Protein AF-E2BJX1-F1 (afdb_monomer)

Structure (mmCIF, N/CA/C/O backbone):
data_AF-E2BJX1-F1
#
_entry.id   AF-E2BJX1-F1
#
loop_
_atom_site.group_PDB
_atom_site.id
_atom_site.type_symbol
_atom_site.label_atom_id
_atom_site.label_alt_id
_atom_site.label_comp_id
_atom_site.label_asym_id
_atom_site.label_entity_id
_atom_site.label_seq_id
_atom_site.pdbx_PDB_ins_code
_atom_site.Cartn_x
_atom_site.Cartn_y
_atom_site.Cartn_z
_atom_site.occupancy
_atom_site.B_iso_or_equiv
_atom_site.auth_seq_id
_atom_site.auth_comp_id
_atom_site.auth_asym_id
_atom_site.auth_atom_id
_atom_site.pdbx_PDB_model_num
ATOM 1 N N . MET A 1 1 ? -9.475 -11.760 9.491 1.00 30.48 1 MET A N 1
ATOM 2 C CA . MET A 1 1 ? -10.192 -10.900 8.525 1.00 30.48 1 MET A CA 1
ATOM 3 C C . MET A 1 1 ? -9.251 -9.751 8.186 1.00 30.48 1 MET A C 1
ATOM 5 O O . MET A 1 1 ? -9.147 -8.808 8.954 1.00 30.48 1 MET A O 1
ATOM 9 N N . TYR A 1 2 ? -8.413 -9.927 7.164 1.00 29.08 2 TYR A N 1
ATOM 10 C CA . TYR A 1 2 ? -7.232 -9.090 6.932 1.00 29.08 2 TYR A CA 1
ATOM 11 C C . TYR A 1 2 ? -7.648 -7.762 6.291 1.00 29.08 2 TYR A C 1
ATOM 13 O O . TYR A 1 2 ? -7.973 -7.726 5.107 1.00 29.08 2 TYR A O 1
ATOM 21 N N . LYS A 1 3 ? -7.688 -6.685 7.082 1.00 33.25 3 LYS A N 1
ATOM 22 C CA . LYS A 1 3 ? -7.792 -5.319 6.559 1.00 33.25 3 LYS A CA 1
ATOM 23 C C . LYS A 1 3 ? -6.400 -4.947 6.071 1.00 33.25 3 LYS A C 1
ATOM 25 O O . LYS A 1 3 ? -5.467 -4.902 6.869 1.00 33.25 3 LYS A O 1
ATOM 30 N N . SER A 1 4 ? -6.239 -4.768 4.771 1.00 48.03 4 SER A N 1
ATOM 31 C CA . SER A 1 4 ? -4.939 -4.476 4.183 1.00 48.03 4 SER A CA 1
ATOM 32 C C . SER A 1 4 ? -5.074 -3.436 3.090 1.00 48.03 4 SER A C 1
ATOM 34 O O . SER A 1 4 ? -6.082 -3.416 2.399 1.00 48.03 4 SER A O 1
ATOM 36 N N . ILE A 1 5 ? -4.075 -2.576 2.946 1.00 58.03 5 ILE A N 1
ATOM 37 C CA . ILE A 1 5 ? -4.040 -1.572 1.880 1.00 58.03 5 ILE A CA 1
ATOM 38 C C . ILE A 1 5 ? -3.261 -2.172 0.712 1.00 58.03 5 ILE A C 1
ATOM 40 O O . ILE A 1 5 ? -2.160 -2.691 0.916 1.00 58.03 5 ILE A O 1
ATOM 44 N N . PHE A 1 6 ? -3.844 -2.129 -0.487 1.00 62.94 6 PHE A N 1
ATOM 45 C CA . PHE A 1 6 ? -3.186 -2.578 -1.715 1.00 62.94 6 PHE A CA 1
ATOM 46 C C . PHE A 1 6 ? -2.646 -1.385 -2.503 1.00 62.94 6 PHE A C 1
ATOM 48 O O . PHE A 1 6 ? -3.428 -0.563 -2.969 1.00 62.94 6 PHE A O 1
ATOM 55 N N . ALA A 1 7 ? -1.334 -1.328 -2.713 1.00 58.94 7 ALA A N 1
ATOM 56 C CA . ALA A 1 7 ? -0.739 -0.455 -3.726 1.00 58.94 7 ALA A CA 1
ATOM 57 C C . ALA A 1 7 ? -0.541 -1.258 -5.018 1.00 58.94 7 ALA A C 1
ATOM 59 O O . ALA A 1 7 ? 0.067 -2.333 -4.976 1.00 58.94 7 ALA A O 1
ATOM 60 N N . LYS A 1 8 ? -1.082 -0.770 -6.139 1.00 59.72 8 LYS A N 1
ATOM 61 C CA . LYS A 1 8 ? 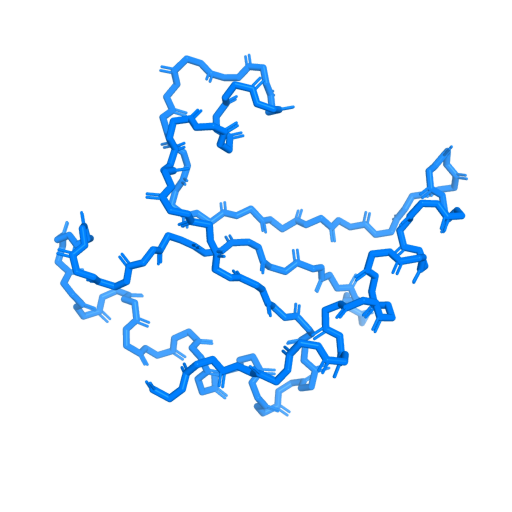-1.018 -1.406 -7.466 1.00 59.72 8 LYS A CA 1
ATOM 62 C C . LYS A 1 8 ? -0.268 -0.521 -8.454 1.00 59.72 8 LYS A C 1
ATOM 64 O O . LYS A 1 8 ? -0.381 0.698 -8.406 1.00 59.72 8 LYS A O 1
ATOM 69 N N . GLU A 1 9 ? 0.452 -1.127 -9.387 1.00 62.91 9 GLU A N 1
ATOM 70 C CA . GLU A 1 9 ? 0.978 -0.404 -10.548 1.00 62.91 9 GLU A CA 1
ATOM 71 C C . GLU A 1 9 ? -0.147 -0.074 -11.543 1.00 62.91 9 GLU A C 1
ATOM 73 O O . GLU A 1 9 ? -1.164 -0.776 -11.619 1.00 62.91 9 GLU A O 1
ATOM 78 N N . LYS A 1 10 ? 0.016 1.013 -12.304 1.00 63.00 10 LYS A N 1
ATOM 79 C CA . LYS A 1 10 ? -0.903 1.367 -13.388 1.00 63.00 10 LYS A CA 1
ATOM 80 C C . LYS A 1 10 ? -0.984 0.210 -14.392 1.00 63.00 10 LYS A C 1
ATOM 82 O O . LYS A 1 10 ? 0.027 -0.322 -14.838 1.00 63.00 10 LYS A O 1
ATOM 87 N N . GLN A 1 11 ? -2.204 -0.161 -14.779 1.00 58.19 11 GLN A N 1
ATOM 88 C CA . GLN A 1 11 ? -2.475 -1.354 -15.596 1.00 58.19 11 GLN A CA 1
ATOM 89 C C . GLN A 1 11 ? -1.767 -1.365 -16.965 1.00 58.19 11 GLN A C 1
ATOM 91 O O . GLN A 1 11 ? -1.581 -2.433 -17.539 1.00 58.19 11 GLN A O 1
ATOM 96 N N . ALA A 1 12 ? -1.355 -0.199 -17.473 1.00 59.22 12 ALA A N 1
ATOM 97 C CA . ALA A 1 12 ? -0.677 -0.058 -18.761 1.00 59.22 12 ALA A CA 1
ATOM 98 C C . ALA A 1 12 ? 0.759 -0.625 -18.781 1.00 59.22 12 ALA A C 1
ATOM 100 O O . ALA A 1 12 ? 1.261 -0.935 -19.858 1.00 59.22 12 ALA A O 1
ATOM 101 N N . ASP A 1 13 ? 1.399 -0.789 -17.619 1.00 63.28 13 ASP A N 1
ATOM 102 C CA . ASP A 1 13 ? 2.818 -1.162 -17.506 1.00 63.28 13 ASP A CA 1
ATOM 103 C C . ASP A 1 13 ? 3.035 -2.641 -17.123 1.00 63.28 13 ASP A C 1
ATOM 105 O O . ASP A 1 13 ? 4.171 -3.122 -17.032 1.00 63.28 13 ASP A O 1
ATOM 109 N N . VAL A 1 14 ? 1.944 -3.394 -16.922 1.00 64.56 14 VAL A N 1
ATOM 110 C CA . VAL A 1 14 ? 1.982 -4.788 -16.461 1.00 64.56 14 VAL A CA 1
ATOM 111 C C . VAL A 1 14 ? 1.637 -5.748 -17.597 1.00 64.56 14 VAL A C 1
ATOM 113 O O . VAL A 1 14 ? 0.515 -5.784 -18.096 1.00 64.56 14 VAL A O 1
ATOM 116 N N . PHE A 1 15 ? 2.607 -6.587 -17.965 1.00 70.25 15 PHE A N 1
ATOM 117 C CA . PHE A 1 15 ? 2.423 -7.688 -18.905 1.00 70.25 15 PHE A CA 1
ATOM 118 C C . PHE A 1 15 ? 2.721 -9.020 -18.203 1.00 70.25 15 PHE A C 1
ATOM 120 O O . PHE A 1 15 ? 3.798 -9.147 -17.612 1.00 70.25 15 PHE A O 1
ATOM 127 N N . PRO A 1 16 ? 1.831 -10.028 -18.273 1.00 79.12 16 PRO A N 1
ATOM 128 C CA . PRO A 1 16 ? 0.518 -10.050 -18.931 1.00 79.12 16 PRO A CA 1
ATOM 129 C C . PRO A 1 16 ? -0.576 -9.265 -18.186 1.00 79.12 16 PRO A C 1
ATOM 131 O O . PRO A 1 16 ? -0.690 -9.346 -16.963 1.00 79.12 16 PRO A O 1
ATOM 134 N N . ILE A 1 17 ? -1.449 -8.601 -18.948 1.00 72.81 17 ILE A N 1
ATOM 135 C CA . ILE A 1 17 ? -2.595 -7.830 -18.432 1.00 72.81 17 ILE A CA 1
ATOM 136 C C . ILE A 1 17 ? -3.601 -8.696 -17.652 1.00 72.81 17 ILE A C 1
ATOM 138 O O . ILE A 1 17 ? -4.196 -8.236 -16.678 1.00 72.81 17 ILE A O 1
ATOM 142 N N . GLU A 1 18 ? -3.743 -9.974 -18.020 1.00 76.06 18 GLU A N 1
ATOM 143 C CA . GLU A 1 18 ? -4.723 -10.908 -17.435 1.00 76.06 18 GLU A CA 1
ATOM 144 C C . GLU A 1 18 ? -4.546 -11.101 -15.919 1.00 76.06 18 GLU A C 1
ATOM 146 O O . GLU A 1 18 ? -5.508 -11.340 -15.182 1.00 76.06 18 GLU A O 1
ATOM 151 N N . ILE A 1 19 ? -3.318 -10.920 -15.425 1.00 73.75 19 ILE A N 1
ATOM 152 C CA . ILE A 1 19 ? -2.987 -11.024 -14.000 1.00 73.75 19 ILE A CA 1
ATOM 153 C C . ILE A 1 19 ? -3.559 -9.836 -13.205 1.00 73.75 19 ILE A C 1
ATOM 155 O O . ILE A 1 19 ? -3.797 -9.949 -12.007 1.00 73.75 19 ILE A O 1
ATOM 159 N N . MET A 1 20 ? -3.818 -8.696 -13.850 1.00 74.06 20 MET A N 1
ATOM 160 C CA . MET A 1 20 ? -4.276 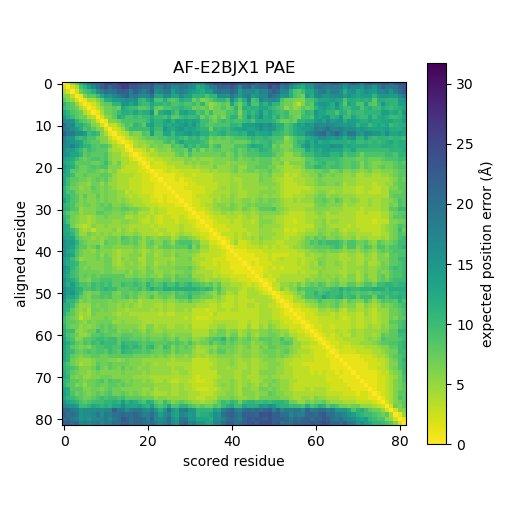-7.472 -13.185 1.00 74.06 20 MET A CA 1
ATOM 161 C C . MET A 1 20 ? -5.780 -7.218 -13.321 1.00 74.06 20 MET A C 1
ATOM 163 O O . MET A 1 20 ? -6.334 -6.471 -12.515 1.00 74.06 20 MET A O 1
ATOM 167 N N . CYS A 1 21 ? -6.461 -7.829 -14.294 1.00 77.81 21 CYS A N 1
ATOM 168 C CA . CYS A 1 21 ? -7.879 -7.562 -14.575 1.00 77.81 21 CYS 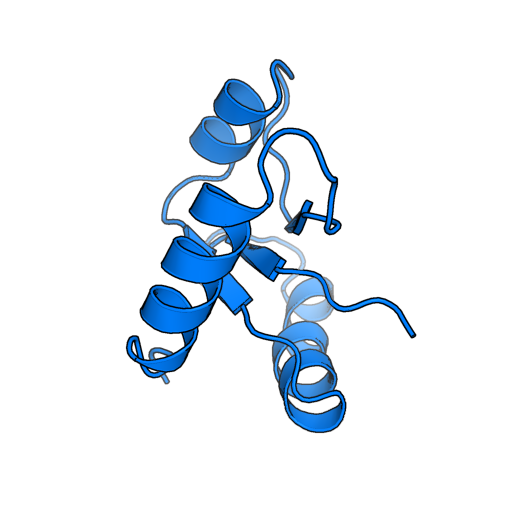A CA 1
ATOM 169 C C . CYS A 1 21 ? -8.826 -7.952 -13.430 1.00 77.81 21 CYS A C 1
ATOM 171 O O . CYS A 1 21 ? -9.826 -7.282 -13.197 1.00 77.81 21 CYS A O 1
ATOM 173 N N . HIS A 1 22 ? -8.517 -9.023 -12.697 1.00 80.44 22 HIS A N 1
ATOM 174 C CA . HIS A 1 22 ? -9.390 -9.550 -11.643 1.00 80.44 22 HIS A CA 1
ATOM 175 C C . HIS A 1 22 ? -9.197 -8.852 -10.284 1.00 80.44 22 HIS A C 1
ATOM 177 O O . HIS A 1 22 ? -10.045 -8.951 -9.400 1.00 80.44 22 HIS A O 1
ATOM 183 N N . LEU A 1 23 ? -8.085 -8.137 -10.095 1.00 79.19 23 LEU A N 1
ATOM 184 C CA . LEU A 1 23 ? -7.723 -7.543 -8.808 1.00 79.19 23 LEU A CA 1
ATOM 185 C C . LEU A 1 23 ? -8.647 -6.402 -8.355 1.00 79.19 23 LEU A C 1
ATOM 187 O O . LEU A 1 23 ? -8.959 -6.369 -7.166 1.00 79.19 23 LEU A O 1
ATOM 191 N N . PRO A 1 24 ? -9.052 -5.432 -9.202 1.00 79.25 24 PRO A N 1
ATOM 192 C CA . PRO A 1 24 ? -9.980 -4.373 -8.791 1.00 79.25 24 PRO A CA 1
ATOM 193 C C . PRO A 1 24 ? -11.320 -4.942 -8.321 1.00 79.25 24 PRO A C 1
ATOM 195 O O . PRO A 1 24 ? -11.749 -4.630 -7.216 1.00 79.25 24 PRO A O 1
ATOM 198 N N . VAL A 1 25 ? -11.882 -5.885 -9.083 1.00 82.50 25 VAL A N 1
ATOM 199 C CA . VAL A 1 25 ? -13.165 -6.539 -8.780 1.00 82.50 25 VAL A CA 1
ATOM 200 C C . VAL A 1 25 ? -13.137 -7.232 -7.414 1.00 82.50 25 VAL A C 1
ATOM 202 O O . VAL A 1 25 ? -14.058 -7.088 -6.618 1.00 82.50 25 VAL A O 1
ATOM 205 N N . ILE A 1 26 ? -12.054 -7.949 -7.093 1.00 82.81 26 ILE A N 1
ATOM 206 C CA . ILE A 1 26 ? -11.916 -8.619 -5.789 1.00 82.81 26 ILE A CA 1
ATOM 207 C C . ILE A 1 26 ? -11.736 -7.605 -4.650 1.00 82.81 26 ILE A C 1
ATOM 209 O O . ILE A 1 26 ? -12.214 -7.840 -3.538 1.00 82.81 26 ILE A O 1
ATOM 213 N N . CYS A 1 27 ? -11.020 -6.501 -4.891 1.00 80.69 27 CYS A N 1
ATOM 214 C CA . CYS A 1 27 ? -10.869 -5.435 -3.900 1.00 80.69 27 CYS A CA 1
ATOM 215 C C . CYS A 1 27 ? -12.214 -4.760 -3.603 1.00 80.69 27 CYS A C 1
ATOM 217 O O . CYS A 1 27 ? -12.498 -4.491 -2.439 1.00 80.69 27 CYS A O 1
ATOM 219 N N . GLU A 1 28 ? -13.047 -4.549 -4.621 1.00 81.62 28 GLU A N 1
ATOM 220 C CA . GLU A 1 28 ? -14.395 -3.990 -4.478 1.00 81.62 28 GLU A CA 1
ATOM 221 C C . GLU A 1 28 ? -15.330 -4.943 -3.726 1.00 81.62 28 GLU A C 1
ATOM 223 O O . GLU A 1 28 ? -15.917 -4.545 -2.721 1.00 81.62 28 GLU A O 1
ATOM 228 N N . ASP A 1 29 ? -15.384 -6.220 -4.121 1.00 85.56 29 ASP A N 1
ATOM 229 C CA . ASP A 1 29 ? -16.206 -7.246 -3.459 1.00 85.56 29 ASP A CA 1
ATOM 230 C C . ASP A 1 29 ? -15.864 -7.373 -1.962 1.00 85.56 29 ASP A C 1
ATOM 232 O O . ASP A 1 29 ? -16.729 -7.409 -1.084 1.00 85.56 29 ASP A O 1
ATOM 236 N N . LYS A 1 30 ? -14.567 -7.330 -1.637 1.00 83.38 30 LYS A N 1
ATOM 237 C CA . LYS A 1 30 ? -14.078 -7.427 -0.254 1.00 83.38 30 LYS A CA 1
ATOM 238 C C . LYS A 1 30 ? -14.018 -6.091 0.488 1.00 83.38 30 LYS A C 1
ATOM 240 O O . LYS A 1 30 ? -13.590 -6.086 1.644 1.00 83.38 30 LYS A O 1
ATOM 245 N N . ASN A 1 31 ? -14.436 -4.985 -0.133 1.00 79.19 31 ASN A N 1
ATOM 246 C CA . ASN A 1 31 ? -14.361 -3.632 0.430 1.00 79.19 31 ASN A CA 1
ATOM 247 C C . ASN A 1 31 ? -12.951 -3.285 0.954 1.00 79.19 31 ASN A C 1
ATOM 249 O O . ASN A 1 31 ? -12.773 -2.728 2.043 1.00 79.19 31 ASN A O 1
ATOM 253 N N . VAL A 1 32 ? -11.927 -3.679 0.198 1.00 80.69 32 VAL A N 1
ATOM 254 C CA . VAL A 1 32 ? -10.524 -3.470 0.547 1.00 80.69 32 VAL A CA 1
ATOM 255 C C . VAL A 1 32 ? -10.017 -2.197 -0.135 1.00 80.69 32 VAL A C 1
ATOM 257 O O . VAL A 1 32 ? -10.003 -2.148 -1.366 1.00 80.69 32 VAL A O 1
ATOM 260 N N . PRO A 1 33 ? -9.562 -1.185 0.627 1.00 80.81 33 PRO A N 1
ATOM 261 C CA . PRO A 1 33 ? -9.036 0.045 0.050 1.00 80.81 33 PRO A CA 1
ATOM 262 C C . PRO A 1 33 ? -7.745 -0.231 -0.730 1.00 80.81 33 PRO A C 1
ATOM 264 O O . PRO A 1 33 ? -6.851 -0.944 -0.260 1.00 80.81 33 PRO A O 1
ATOM 267 N N . TYR A 1 34 ? -7.645 0.349 -1.923 1.00 79.50 34 TYR A N 1
ATOM 268 C CA . TYR A 1 34 ? -6.482 0.211 -2.790 1.00 79.50 34 TYR A CA 1
ATOM 269 C C . TYR A 1 34 ? -6.155 1.526 -3.496 1.00 79.50 34 TYR A C 1
ATOM 271 O O . TYR A 1 34 ? -7.037 2.343 -3.738 1.00 79.50 34 TYR A O 1
ATOM 279 N N . CYS A 1 35 ? -4.884 1.721 -3.831 1.00 79.31 35 CYS A N 1
ATOM 280 C CA . CYS A 1 35 ? -4.397 2.874 -4.575 1.00 79.31 35 CYS A CA 1
ATOM 281 C C . CYS A 1 35 ? -3.522 2.433 -5.752 1.00 79.31 35 CYS A C 1
ATOM 283 O O . CYS A 1 35 ? -2.980 1.323 -5.765 1.00 79.31 35 CYS A O 1
ATOM 285 N N . TYR A 1 36 ? -3.390 3.316 -6.740 1.00 77.12 36 TYR A N 1
ATOM 286 C CA . TYR A 1 36 ? -2.470 3.133 -7.855 1.00 77.12 36 TYR A CA 1
ATOM 287 C C . TYR A 1 36 ? -1.243 4.021 -7.683 1.00 77.12 36 TYR A C 1
ATOM 289 O O . TYR A 1 36 ? -1.364 5.212 -7.403 1.00 77.12 36 TYR A O 1
ATOM 297 N N . THR A 1 37 ? -0.073 3.440 -7.906 1.00 73.50 37 THR A N 1
ATOM 298 C CA . THR A 1 37 ? 1.215 4.130 -7.916 1.00 73.50 37 THR A CA 1
ATOM 299 C C . THR A 1 37 ? 1.735 4.174 -9.356 1.00 73.50 37 THR A C 1
ATOM 301 O O . THR A 1 37 ? 1.599 3.186 -10.083 1.00 73.50 37 THR A O 1
ATOM 304 N N . PRO A 1 38 ? 2.342 5.290 -9.799 1.00 72.50 38 PRO A N 1
ATOM 305 C CA . PRO A 1 38 ? 2.853 5.424 -11.164 1.00 72.50 38 PRO A CA 1
ATOM 306 C C . PRO A 1 38 ? 4.093 4.567 -11.471 1.00 72.50 38 PRO A C 1
ATOM 308 O O . PRO A 1 38 ? 4.410 4.389 -12.639 1.00 72.50 38 PRO A O 1
ATOM 311 N N . SER A 1 39 ? 4.807 4.064 -10.458 1.00 76.31 39 SER A N 1
ATOM 312 C CA . SER A 1 39 ? 6.083 3.356 -10.620 1.00 76.31 39 SER A CA 1
ATOM 313 C C . SER A 1 39 ? 6.192 2.163 -9.665 1.00 76.31 39 SER A C 1
ATOM 315 O O . SER A 1 39 ? 6.147 2.329 -8.443 1.00 76.31 39 SER A O 1
ATOM 317 N N . ARG A 1 40 ? 6.415 0.950 -10.199 1.00 75.12 40 ARG A N 1
ATOM 318 C CA . ARG A 1 40 ? 6.779 -0.231 -9.383 1.00 75.12 40 ARG A CA 1
ATOM 319 C C . ARG A 1 40 ? 8.124 -0.118 -8.682 1.00 75.12 40 ARG A C 1
ATOM 321 O O . ARG A 1 40 ? 8.366 -0.836 -7.710 1.00 75.12 40 ARG A O 1
ATOM 328 N N . GLN A 1 41 ? 9.031 0.707 -9.205 1.00 80.50 41 GLN A N 1
ATOM 329 C CA . GLN A 1 41 ? 10.369 0.860 -8.634 1.00 80.50 41 GLN A CA 1
ATOM 330 C C . GLN A 1 41 ? 10.281 1.576 -7.290 1.00 80.50 41 GLN A C 1
ATOM 332 O O . GLN A 1 41 ? 10.906 1.130 -6.334 1.00 80.50 41 GLN A O 1
ATOM 337 N N . ASP A 1 42 ? 9.421 2.589 -7.191 1.00 81.25 42 ASP A N 1
ATOM 338 C CA . ASP A 1 42 ? 9.216 3.375 -5.971 1.00 81.25 42 ASP A CA 1
ATOM 339 C C . ASP A 1 42 ? 8.687 2.493 -4.839 1.00 81.25 42 ASP A C 1
ATOM 341 O O . ASP A 1 42 ? 9.147 2.577 -3.703 1.00 81.25 42 ASP A O 1
ATOM 345 N N . ILE A 1 43 ? 7.778 1.572 -5.173 1.00 79.19 43 ILE A N 1
ATOM 346 C CA . ILE A 1 43 ? 7.267 0.561 -4.244 1.00 79.19 43 ILE A CA 1
ATOM 347 C C . ILE A 1 43 ? 8.403 -0.346 -3.752 1.00 79.19 43 ILE A C 1
ATOM 349 O O . ILE A 1 43 ? 8.500 -0.633 -2.558 1.00 79.19 43 ILE A O 1
ATOM 353 N N . GLY A 1 44 ? 9.270 -0.797 -4.662 1.00 82.81 44 GLY A N 1
ATOM 354 C CA . GLY A 1 44 ? 10.418 -1.626 -4.304 1.00 82.81 44 GLY A CA 1
ATOM 355 C C . GLY A 1 44 ? 11.389 -0.895 -3.376 1.00 82.81 44 GLY A C 1
ATOM 356 O O . GLY A 1 44 ? 11.752 -1.417 -2.322 1.00 82.81 44 GLY A O 1
ATOM 357 N N . ILE A 1 45 ? 11.726 0.351 -3.712 1.00 84.62 45 ILE A N 1
ATOM 358 C CA . ILE A 1 45 ? 12.592 1.221 -2.908 1.00 84.62 45 ILE A CA 1
ATOM 359 C C . ILE A 1 45 ? 11.988 1.446 -1.516 1.00 84.62 45 ILE A C 1
ATOM 361 O O . ILE A 1 45 ? 12.696 1.298 -0.521 1.00 84.62 45 ILE A O 1
ATOM 365 N N . ALA A 1 46 ? 10.680 1.710 -1.424 1.00 82.00 46 ALA A N 1
ATOM 366 C CA . ALA A 1 46 ? 9.975 1.885 -0.152 1.00 82.00 46 ALA A CA 1
ATOM 367 C C . ALA A 1 46 ? 9.997 0.621 0.728 1.00 82.00 46 ALA A C 1
ATOM 369 O O . ALA A 1 46 ? 10.016 0.721 1.953 1.00 82.00 46 ALA A O 1
ATOM 370 N N . MET A 1 47 ? 10.033 -0.569 0.121 1.00 81.62 47 MET A N 1
ATOM 371 C CA . MET A 1 47 ? 10.174 -1.844 0.832 1.00 81.62 47 MET A CA 1
ATOM 372 C C . MET A 1 47 ? 11.635 -2.271 1.064 1.00 81.62 47 MET A C 1
ATOM 374 O O . M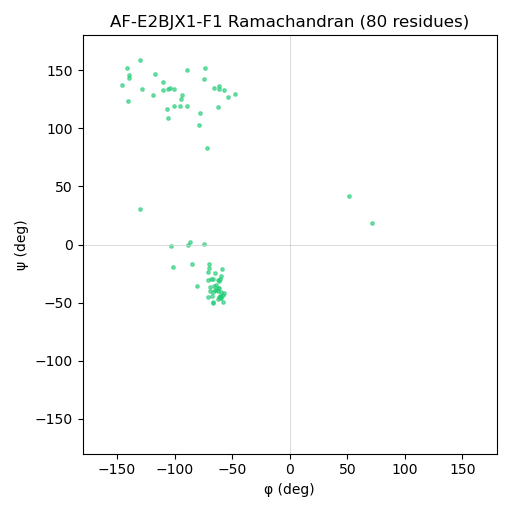ET A 1 47 ? 11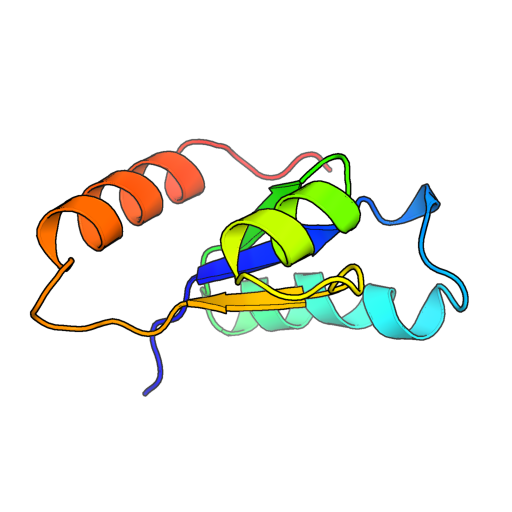.873 -3.331 1.642 1.00 81.62 47 MET A O 1
ATOM 378 N N . GLY A 1 48 ? 12.619 -1.487 0.611 1.00 83.88 48 GLY A N 1
ATOM 379 C CA . GLY A 1 48 ? 14.040 -1.837 0.699 1.00 83.88 48 GLY A CA 1
ATOM 380 C C . GLY A 1 48 ? 14.466 -2.970 -0.245 1.00 83.88 48 GLY A C 1
ATOM 381 O O . GLY A 1 48 ? 15.507 -3.593 -0.035 1.00 83.88 48 GLY A O 1
ATOM 382 N N . ILE A 1 49 ? 13.677 -3.260 -1.284 1.00 82.50 49 ILE A N 1
AT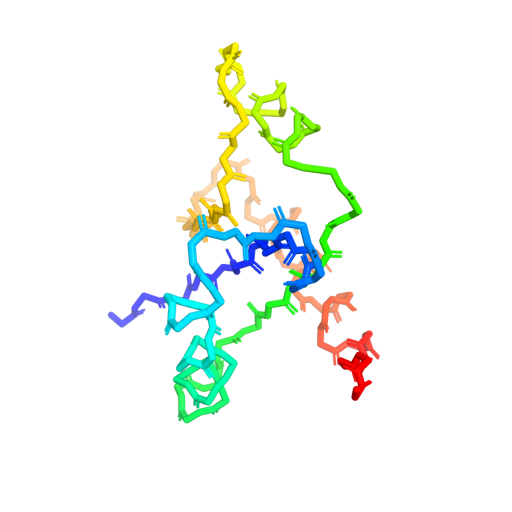OM 383 C CA . ILE A 1 49 ? 13.977 -4.277 -2.295 1.00 82.50 49 ILE A CA 1
ATOM 384 C C . ILE A 1 49 ? 14.417 -3.618 -3.609 1.00 82.50 49 ILE A C 1
ATOM 386 O O . ILE A 1 49 ? 13.772 -2.722 -4.141 1.00 82.50 49 ILE A O 1
ATOM 390 N N . ASN A 1 50 ? 15.503 -4.121 -4.200 1.00 77.50 50 ASN A N 1
ATOM 391 C CA . ASN A 1 50 ? 16.006 -3.639 -5.498 1.00 77.50 50 ASN A CA 1
ATOM 392 C C . ASN A 1 50 ? 15.166 -4.107 -6.704 1.00 77.50 50 ASN A C 1
ATOM 394 O O . ASN A 1 50 ? 15.505 -3.823 -7.852 1.00 77.50 50 ASN A O 1
ATOM 398 N N . ARG A 1 51 ? 14.088 -4.864 -6.472 1.00 78.50 51 ARG A N 1
ATOM 399 C CA . ARG A 1 51 ? 13.161 -5.303 -7.519 1.00 78.50 51 ARG A CA 1
ATOM 400 C C . ARG A 1 51 ? 11.835 -4.585 -7.340 1.00 78.50 51 ARG A C 1
ATOM 402 O O . ARG A 1 51 ? 11.305 -4.551 -6.236 1.00 78.50 51 ARG A O 1
ATOM 409 N N . GLY A 1 52 ? 11.299 -4.048 -8.433 1.00 72.81 52 GLY A N 1
ATOM 410 C CA . GLY A 1 52 ? 9.972 -3.446 -8.412 1.00 72.81 52 GLY A CA 1
ATOM 411 C C . GLY A 1 52 ? 8.916 -4.483 -8.037 1.00 72.81 52 GLY A C 1
ATOM 412 O O . GLY A 1 52 ? 8.955 -5.610 -8.536 1.00 72.81 52 GLY A O 1
ATOM 413 N N . SER A 1 53 ? 7.992 -4.103 -7.159 1.00 75.19 53 SER A N 1
ATOM 414 C CA . SER A 1 53 ? 6.848 -4.944 -6.812 1.00 75.19 53 SER A CA 1
ATOM 415 C C . SER A 1 53 ? 5.616 -4.472 -7.568 1.00 75.19 53 SER A C 1
ATOM 417 O O . SER A 1 53 ? 5.320 -3.281 -7.591 1.00 75.19 53 SER A O 1
ATOM 419 N N . LEU A 1 54 ? 4.888 -5.418 -8.160 1.00 74.25 54 LEU A N 1
ATOM 420 C CA . LEU A 1 54 ? 3.618 -5.144 -8.840 1.00 74.25 54 LEU A CA 1
ATOM 421 C C . LEU A 1 54 ? 2.501 -4.810 -7.845 1.00 74.25 54 LEU A C 1
ATOM 423 O O . LEU A 1 54 ? 1.554 -4.097 -8.171 1.00 74.25 54 LEU A O 1
ATOM 427 N N . MET A 1 55 ? 2.591 -5.392 -6.646 1.00 75.00 55 MET A N 1
ATOM 428 C CA . MET A 1 55 ? 1.572 -5.303 -5.610 1.00 75.00 55 MET A CA 1
ATOM 429 C C . MET A 1 55 ? 2.230 -5.295 -4.242 1.00 7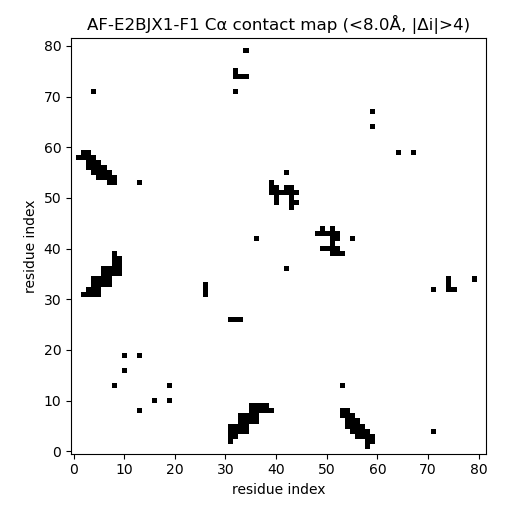5.00 55 MET A C 1
ATOM 431 O O . MET A 1 55 ? 3.120 -6.107 -3.975 1.00 75.00 55 MET A O 1
ATOM 435 N N . VAL A 1 56 ? 1.750 -4.442 -3.347 1.00 80.25 56 VAL A N 1
ATOM 436 C CA . VAL A 1 56 ? 2.129 -4.504 -1.933 1.00 80.25 56 VAL A CA 1
ATOM 437 C C . VAL A 1 56 ? 0.889 -4.526 -1.073 1.00 80.25 56 VAL A C 1
ATOM 439 O O . VAL A 1 56 ? -0.048 -3.762 -1.289 1.00 80.25 56 VAL A O 1
ATOM 442 N N . LEU A 1 57 ? 0.915 -5.437 -0.104 1.00 82.31 57 LEU A N 1
ATOM 443 C CA . LEU A 1 57 ? -0.109 -5.601 0.905 1.00 82.31 57 LEU A CA 1
ATOM 444 C C . LEU A 1 57 ? 0.416 -5.058 2.229 1.00 82.31 57 LEU A C 1
ATOM 446 O O . LEU A 1 57 ? 1.265 -5.686 2.865 1.00 82.31 57 LEU A O 1
ATOM 450 N N . ILE A 1 58 ? -0.118 -3.925 2.664 1.00 81.56 58 ILE A N 1
ATOM 451 C CA . ILE A 1 58 ? 0.220 -3.365 3.971 1.00 81.56 58 ILE A CA 1
ATOM 452 C C . ILE A 1 58 ? -0.755 -3.945 4.990 1.00 81.56 58 ILE A C 1
ATOM 454 O O . ILE A 1 58 ? -1.967 -3.762 4.868 1.00 81.56 58 ILE A O 1
ATOM 458 N N . LYS A 1 59 ? -0.232 -4.668 5.983 1.00 82.62 59 LYS A N 1
ATOM 459 C CA . LYS A 1 59 ? -1.013 -5.159 7.124 1.00 82.62 59 LYS A CA 1
ATOM 460 C C . LYS A 1 59 ? -1.007 -4.124 8.238 1.00 82.62 59 LYS A C 1
ATOM 462 O O . LYS A 1 59 ? -0.031 -3.403 8.409 1.00 82.62 59 LYS A O 1
ATOM 467 N N . GLU A 1 60 ? -2.081 -4.093 9.017 1.00 82.88 60 GLU A N 1
ATOM 468 C CA . GLU A 1 60 ? -2.095 -3.311 10.249 1.00 82.88 60 GLU A CA 1
ATOM 469 C C . GLU A 1 60 ? -1.011 -3.818 11.211 1.00 82.88 60 GLU A C 1
ATOM 471 O O . GLU A 1 60 ? -0.858 -5.024 11.427 1.00 82.88 60 GLU A O 1
ATOM 476 N N . HIS A 1 61 ? -0.255 -2.889 11.786 1.00 84.62 61 HIS A N 1
ATOM 477 C CA . HIS A 1 61 ? 0.756 -3.177 12.793 1.00 84.62 61 HIS A CA 1
ATOM 478 C C . HIS A 1 61 ? 0.701 -2.094 13.873 1.00 84.62 61 HIS A C 1
ATOM 480 O O . HIS A 1 61 ? 0.467 -0.927 13.544 1.00 84.62 61 HIS A O 1
ATOM 486 N N . PRO A 1 62 ? 0.911 -2.441 15.155 1.00 87.50 62 PRO A N 1
ATOM 487 C CA . PRO A 1 62 ? 0.839 -1.477 16.251 1.00 87.50 62 PRO A CA 1
ATOM 488 C C . PRO A 1 62 ? 1.851 -0.328 16.137 1.00 87.50 62 PRO A C 1
ATOM 490 O O . PRO A 1 62 ? 1.550 0.769 16.585 1.00 87.50 62 PRO A O 1
ATOM 493 N N . GLU A 1 63 ? 3.011 -0.550 15.515 1.00 89.38 63 GLU A N 1
ATOM 494 C CA . GLU A 1 63 ? 4.093 0.447 15.415 1.00 89.38 63 GLU A CA 1
ATOM 495 C C . GLU A 1 63 ? 3.756 1.660 14.528 1.00 89.38 63 GLU A C 1
ATOM 497 O O . GLU A 1 63 ? 4.238 2.757 14.778 1.00 89.38 63 GLU A O 1
ATOM 502 N N . TYR A 1 64 ? 2.911 1.481 13.511 1.00 83.75 64 TYR A N 1
ATOM 503 C CA . TYR A 1 64 ? 2.568 2.520 12.527 1.00 83.75 64 TYR A CA 1
ATOM 504 C C . TYR A 1 64 ? 1.053 2.654 12.338 1.00 83.75 64 TYR A C 1
ATOM 506 O O . TYR A 1 64 ? 0.557 2.986 11.261 1.00 83.75 64 TYR A O 1
ATOM 514 N N . LYS A 1 65 ? 0.295 2.372 13.401 1.00 87.25 65 LYS A N 1
ATOM 515 C CA . LYS A 1 65 ? -1.171 2.339 13.373 1.00 87.25 65 LYS A CA 1
ATOM 516 C C . LYS A 1 65 ? -1.798 3.693 13.027 1.00 87.25 65 LYS A C 1
ATOM 518 O O . LYS A 1 65 ? -2.798 3.727 12.306 1.00 87.25 65 LYS A O 1
ATOM 523 N N . ASP A 1 66 ? -1.210 4.780 13.515 1.00 89.88 66 ASP A N 1
ATOM 524 C CA . ASP A 1 66 ? -1.709 6.136 13.269 1.00 89.88 66 ASP A CA 1
ATOM 525 C C . ASP A 1 66 ? -1.562 6.499 11.785 1.00 89.88 66 ASP A C 1
ATOM 527 O O . ASP A 1 66 ? -2.556 6.805 11.126 1.00 89.88 66 ASP A O 1
ATOM 531 N N . LEU A 1 67 ? -0.362 6.301 11.219 1.00 87.19 67 LEU A N 1
ATOM 532 C CA . LEU A 1 67 ? -0.099 6.491 9.785 1.00 87.19 67 LEU A CA 1
ATOM 53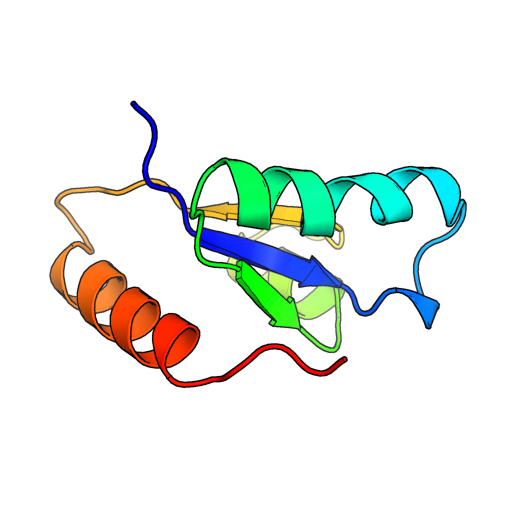3 C C . LEU A 1 67 ? -0.979 5.584 8.915 1.00 87.19 67 LEU A C 1
ATOM 535 O O . LEU A 1 67 ? -1.490 6.003 7.879 1.00 87.19 67 LEU A O 1
ATOM 539 N N . TYR A 1 68 ? -1.178 4.329 9.328 1.00 86.31 68 TYR A N 1
ATOM 540 C CA . TYR A 1 68 ? -2.035 3.394 8.601 1.00 86.31 68 TYR A CA 1
ATOM 541 C C . TYR A 1 68 ? -3.485 3.891 8.521 1.00 86.31 68 TYR A C 1
ATOM 543 O O . TYR A 1 68 ? -4.147 3.708 7.500 1.00 86.31 68 TYR A O 1
ATOM 551 N N . THR A 1 69 ? -3.982 4.518 9.589 1.00 88.00 69 THR A N 1
ATOM 552 C CA . THR A 1 69 ? -5.350 5.049 9.646 1.00 88.00 69 THR A CA 1
ATOM 553 C C . THR A 1 69 ? -5.498 6.273 8.747 1.00 88.00 69 THR A C 1
ATOM 555 O O . THR A 1 69 ? -6.429 6.314 7.945 1.00 88.00 69 THR A O 1
ATOM 558 N N . GLU A 1 70 ? -4.536 7.196 8.796 1.00 88.31 70 GLU A N 1
ATOM 559 C CA . GLU A 1 70 ? -4.499 8.386 7.936 1.00 88.31 70 GLU A CA 1
ATOM 560 C C . GLU A 1 70 ? -4.493 8.012 6.445 1.00 88.31 70 GLU A C 1
ATOM 562 O O . GLU A 1 70 ? -5.332 8.475 5.670 1.00 88.31 70 GLU A O 1
ATOM 567 N N . ILE A 1 71 ? -3.603 7.097 6.040 1.00 85.12 71 ILE A N 1
ATOM 568 C CA . ILE A 1 71 ? -3.513 6.651 4.642 1.00 85.12 71 ILE A CA 1
ATOM 569 C C . ILE A 1 71 ? -4.800 5.944 4.214 1.00 85.12 71 ILE A C 1
ATOM 571 O O . ILE A 1 71 ? -5.270 6.126 3.090 1.00 85.12 71 ILE A O 1
ATOM 575 N N . LYS A 1 72 ? -5.396 5.141 5.097 1.00 84.31 72 LYS A N 1
ATOM 576 C CA . LYS A 1 72 ? -6.647 4.449 4.796 1.00 84.31 72 LYS A CA 1
ATOM 577 C C . LYS A 1 72 ? -7.779 5.435 4.495 1.00 84.31 72 LYS A C 1
ATOM 579 O O . LYS A 1 72 ? -8.516 5.219 3.536 1.00 84.31 72 LYS A O 1
ATOM 584 N N . GLU A 1 73 ? -7.914 6.499 5.282 1.00 85.75 73 GLU A N 1
ATOM 585 C CA . GLU A 1 73 ? -8.925 7.542 5.064 1.00 85.75 73 GLU A CA 1
ATOM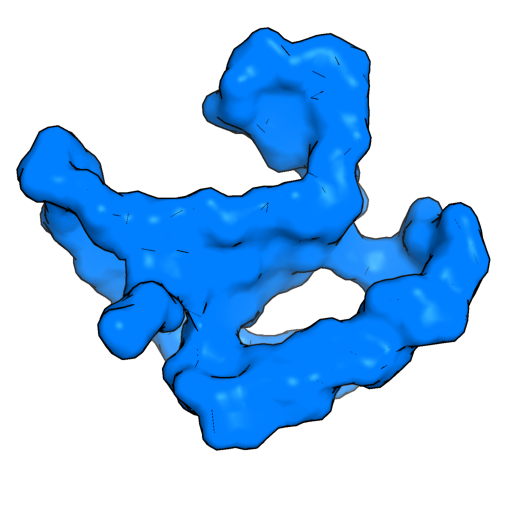 586 C C . GLU A 1 73 ? -8.662 8.337 3.778 1.00 85.75 73 GLU A C 1
ATOM 588 O O . GLU A 1 73 ? -9.586 8.579 2.992 1.00 85.75 73 GLU A O 1
ATOM 593 N N . ALA A 1 74 ? -7.395 8.664 3.504 1.00 85.56 74 ALA A N 1
ATOM 594 C CA . ALA A 1 74 ? -6.997 9.341 2.274 1.00 85.56 74 ALA A CA 1
ATOM 595 C C . ALA A 1 74 ? -7.350 8.511 1.027 1.00 85.56 74 ALA A C 1
ATOM 597 O O . ALA A 1 74 ? -7.950 9.031 0.086 1.00 85.56 74 ALA A O 1
ATOM 598 N N . ILE A 1 75 ? -7.054 7.205 1.039 1.00 81.31 75 ILE A N 1
ATOM 599 C CA . ILE A 1 75 ? -7.362 6.289 -0.072 1.00 81.31 75 ILE A CA 1
ATOM 600 C C . ILE A 1 75 ? -8.872 6.126 -0.266 1.00 81.31 75 ILE A C 1
ATOM 602 O O . ILE A 1 75 ? -9.329 6.035 -1.397 1.00 81.31 75 ILE A O 1
ATOM 606 N N . MET A 1 76 ? -9.664 6.119 0.809 1.00 77.50 76 MET A N 1
ATOM 607 C CA . MET A 1 76 ? -11.127 6.070 0.691 1.00 77.50 76 MET A CA 1
ATOM 608 C C . MET A 1 76 ? -11.712 7.341 0.057 1.00 77.50 76 MET A C 1
ATOM 610 O O . MET A 1 76 ? -12.752 7.275 -0.594 1.00 77.50 76 MET A O 1
ATOM 614 N N . THR A 1 77 ? -11.053 8.487 0.244 1.00 78.81 77 THR A N 1
ATOM 615 C CA . THR A 1 77 ? -11.476 9.780 -0.322 1.00 78.81 77 THR A CA 1
ATOM 616 C C . THR A 1 77 ? -11.051 9.929 -1.783 1.00 78.81 77 THR A C 1
ATOM 618 O O . THR A 1 77 ? -11.783 10.492 -2.599 1.00 78.81 77 THR A O 1
ATOM 621 N N . LEU A 1 78 ? -9.874 9.400 -2.124 1.00 70.00 78 LEU A N 1
ATOM 622 C CA . LEU A 1 78 ? -9.370 9.288 -3.489 1.00 70.00 78 LEU A CA 1
ATOM 623 C C . LEU A 1 78 ? -10.165 8.204 -4.222 1.00 70.00 78 LEU A C 1
ATOM 625 O O . LEU A 1 78 ? -9.760 7.048 -4.308 1.00 70.00 78 LEU A O 1
ATOM 629 N N . SER A 1 79 ? -11.329 8.593 -4.734 1.00 53.31 79 SER A N 1
ATOM 630 C CA . SER A 1 79 ? -12.145 7.746 -5.598 1.00 53.31 79 SER A CA 1
ATOM 631 C C . SER A 1 79 ? -11.283 7.265 -6.764 1.00 53.31 79 SER A C 1
ATOM 633 O O . SER A 1 79 ? -10.602 8.045 -7.431 1.00 53.31 79 SER A O 1
ATOM 635 N N . THR A 1 80 ? -11.274 5.952 -6.949 1.00 52.97 80 THR A N 1
ATOM 636 C CA . THR A 1 80 ? -10.509 5.217 -7.950 1.00 52.97 80 THR A CA 1
ATOM 637 C C . THR A 1 80 ? -10.652 5.845 -9.339 1.00 52.97 80 THR A C 1
ATOM 639 O O . THR A 1 80 ? -11.781 6.086 -9.772 1.00 52.97 80 THR A O 1
ATOM 642 N N . PRO A 1 81 ? -9.548 6.120 -10.063 1.00 48.94 81 PRO A N 1
ATOM 643 C CA . PRO A 1 81 ? -9.659 6.475 -11.469 1.00 48.94 81 PRO A CA 1
ATOM 644 C C . PRO A 1 81 ? -10.271 5.277 -12.205 1.00 48.94 81 PRO A C 1
ATOM 646 O O . PRO A 1 81 ? -9.716 4.178 -12.145 1.00 48.94 81 PRO A O 1
ATOM 649 N N . LEU A 1 82 ? -11.443 5.500 -12.810 1.00 39.19 82 LEU A N 1
ATOM 650 C CA . LEU A 1 82 ? -12.068 4.597 -13.781 1.00 39.19 82 LEU A CA 1
ATOM 651 C C . LEU A 1 82 ? -11.114 4.310 -14.947 1.00 39.19 82 LEU A C 1
ATOM 653 O O . LEU A 1 82 ? -10.412 5.257 -15.379 1.00 39.19 82 LEU A O 1
#

Secondary structure (DSSP, 8-state):
---EEEEEE-GGG-SSTHHHHHHHHHHHHTT--EEEES-HHHHHHHTT-SS--SEEEEEP-GGGHHHHHHHHHHHHHSPPP-

Foldseek 3Di:
DWQWEKEAEDLVVDPPSVVVPCVVVVCVVVVHQYDYDPDQCVVCVVVVHNDRDRMDIGTQDPVCNVVVVVVRVVSVVPPDDD

Mean predicted aligned error: 7.39 Å

Nearest PDB structures (foldseek):
  8oue-assembly1_I  TM=9.286E-01  e=2.670E-07  Homo sapiens
  7pwo-assembly1_G2  TM=8.464E-01  e=1.337E-03  Giardia lamblia ATCC 50803
  6em1-assembly1_G  TM=8.457E-01  e=1.167E-03  Saccharomyces cerevisiae S288C
  7ohv-assembly1_G  TM=8.248E-01  e=1.533E-03  Saccharomyces cerevisiae S288C
  7c7a-assembly1_C  TM=6.612E-01  e=1.202E-01  Saccharomyces cerevisiae S288C

Organism: Harpegnathos saltator (NCBI:txid610380)

Sequence (82 aa):
MYKSIFAKEKQADVFPIEIMCHLPVICEDKNVPYCYTPSRQDIGIAMGINRGSLMVLIKEHPEYKDLYTEIKEAIMTLSTPL

Solvent-accessible surface area (backbone atoms only — not comparable to full-atom values): 5020 Å² total; per-residue (Å²): 136,88,69,41,44,35,44,31,46,50,73,90,79,47,82,68,52,78,78,56,67,60,52,61,59,52,29,59,77,66,72,41,55,55,48,77,39,97,49,32,53,58,53,8,56,76,71,76,37,100,54,58,39,66,63,47,77,47,67,82,46,87,92,51,44,68,62,53,50,54,52,50,55,51,40,67,67,52,69,76,85,128

InterPro domains:
  IPR004038 Ribosomal protein eL8/eL30/eS12/Gadd45 [PF01248] (13-67)
  IPR018492 Ribosomal protein eL8/Nhp2 family [PR00881] (8-21)
  IPR018492 Ribosomal protein eL8/Nhp2 family [PR00881] (24-34)
  IPR018492 Ribosomal protein eL8/Nhp2 family [PR00881] (34-48)
  IPR029064 Ribosomal protein eL30-like superfamily [G3DSA:3.30.1330.30] (10-79)
  IPR029064 Ribosomal protein eL30-like superfamily [SSF55315] (12-75)

pLDDT: mean 74.4, std 13.45, range [29.08, 89.88]

Radius of gyration: 12.93 Å; Cα contacts (8 Å, |Δi|>4): 87; chains: 1; bounding box: 32×21×35 Å